Protein AF-T1GYD7-F1 (afdb_monomer)

Secondary structure (DSSP, 8-state):
--HHHHHHHHHHHHHHHHHHHHGGG-SSHHHHHHHHHHHHHHHHTT-S-GGGTHHHHHHHTT-SSHHHHHHHHHHHHHHHHH-

Solvent-accessible surface area (backbone atoms only — not comparable to full-atom values): 4724 Å² total; per-residue (Å²): 138,67,61,66,66,54,51,48,53,37,52,54,48,70,73,44,44,66,62,46,56,55,30,56,75,45,91,51,62,68,53,25,46,50,34,54,53,52,49,52,53,42,55,75,66,63,64,55,77,62,79,80,49,49,68,57,32,60,58,31,41,68,41,93,50,60,73,50,8,54,51,27,48,50,50,52,54,51,48,68,73,75,107

pLDDT: mean 90.33, std 10.61, range [44.88, 98.0]

InterPro domains:
  IPR024986 Sister chromatid cohesion C-terminal domain [PF12830] (9-83)
  IPR033031 Scc2/Nipped-B family [PTHR21704] (1-83)

Foldseek 3Di:
DCCVVVVVVLVVCVVCVVVLLVQCPPPDPVSNQVSLVVVVVCVVVVSDDCPVNLVSLVVQLPDPDPVSNVSSVVVNVVNVVPD

Sequence (83 aa):
MNDVTSGMASRIIQLYLEEILACFLHKDYSVRLWAVKVVAIVLRQGLVAPQRMVPWLIALSTDEKQETAHRADALLKEIDKTY

Mean predicted aligned error: 4.41 Å

Radius of gyration: 12.98 Å; Cα contacts (8 Å, |Δi|>4): 59; chains: 1; bounding box: 37×26×30 Å

Nearest PDB structures (foldseek):
  6zz6-assembly1_D  TM=9.553E-01  e=9.535E-03  Saccharomyces cerevisiae S288C
  5me3-assembly1_A  TM=9.562E-01  e=4.615E-02  Eremothecium gossypii ATCC 10895
  5me3-assembly2_B  TM=9.553E-01  e=5.465E-02  Eremothecium gossypii ATCC 10895
  3gs3-assembly1_A-2  TM=7.823E-01  e=1.887E-01  Drosophila melanogaster

Organism: Megaselia scalaris (NCBI:txid36166)

Structure (mmCIF, N/CA/C/O backbone):
data_AF-T1GYD7-F1
#
_entry.id   AF-T1GYD7-F1
#
loop_
_atom_site.group_PDB
_atom_site.id
_atom_site.type_symbol
_atom_site.label_atom_id
_atom_site.label_alt_id
_atom_site.label_comp_id
_atom_site.label_asym_id
_atom_site.label_entity_id
_atom_site.label_seq_id
_atom_site.pdbx_PDB_ins_code
_atom_site.Cartn_x
_atom_site.Cartn_y
_atom_site.Cartn_z
_atom_site.occupancy
_atom_site.B_iso_or_equiv
_atom_site.auth_seq_id
_atom_site.auth_comp_id
_atom_site.auth_asym_id
_atom_site.auth_atom_id
_atom_site.pdbx_PDB_model_num
ATOM 1 N N . MET A 1 1 ? 27.877 -4.420 -14.361 1.00 44.88 1 MET A N 1
ATOM 2 C CA . MET A 1 1 ? 27.093 -5.641 -14.664 1.00 44.88 1 MET A CA 1
ATOM 3 C C . MET A 1 1 ? 26.020 -5.931 -13.593 1.00 44.88 1 ME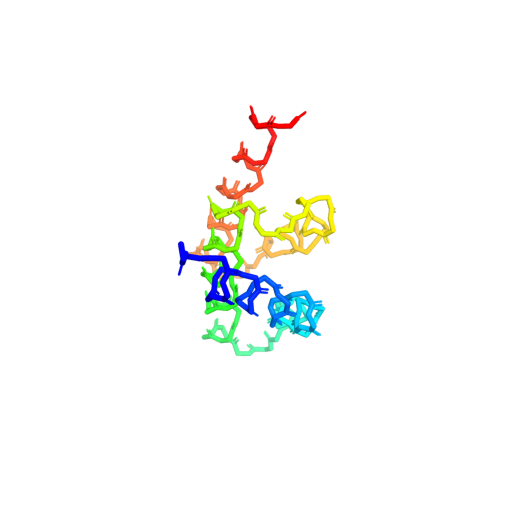T A C 1
ATOM 5 O O . MET A 1 1 ? 25.656 -7.083 -13.420 1.00 44.88 1 MET A O 1
ATOM 9 N N . ASN A 1 2 ? 25.471 -4.901 -12.921 1.00 51.75 2 ASN A N 1
ATOM 10 C CA . ASN A 1 2 ? 24.392 -5.018 -11.916 1.00 51.75 2 ASN A CA 1
ATOM 11 C C . ASN A 1 2 ? 22.995 -4.649 -12.467 1.00 51.75 2 ASN A C 1
ATOM 13 O O . ASN A 1 2 ? 22.024 -4.708 -11.724 1.00 51.75 2 ASN A O 1
ATOM 17 N N . ASP A 1 3 ? 22.882 -4.274 -13.749 1.00 59.53 3 ASP A N 1
ATOM 18 C CA . ASP A 1 3 ? 21.632 -3.741 -14.325 1.00 59.53 3 ASP A CA 1
ATOM 19 C C . ASP A 1 3 ? 20.575 -4.794 -14.663 1.00 59.53 3 ASP A C 1
ATOM 21 O O . ASP A 1 3 ? 19.388 -4.486 -14.727 1.00 59.53 3 ASP A O 1
ATOM 25 N N . VAL A 1 4 ? 20.974 -6.04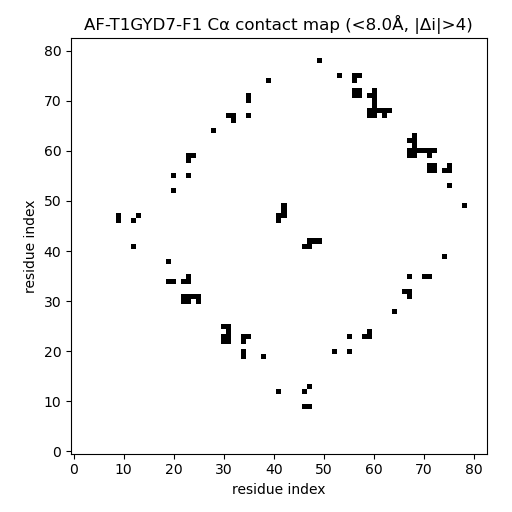9 -14.889 1.00 60.84 4 VAL A N 1
ATOM 26 C CA . VAL A 1 4 ? 20.010 -7.079 -15.308 1.00 60.84 4 VAL A CA 1
ATOM 27 C C . VAL A 1 4 ? 19.102 -7.462 -14.141 1.00 60.84 4 VAL A C 1
ATOM 29 O O . VAL A 1 4 ? 17.889 -7.552 -14.304 1.00 60.84 4 VAL A O 1
ATOM 32 N N . THR A 1 5 ? 19.664 -7.635 -12.944 1.00 67.94 5 THR A N 1
ATOM 33 C CA . THR A 1 5 ? 18.901 -8.029 -11.754 1.00 67.94 5 THR A CA 1
ATOM 34 C C . THR A 1 5 ? 18.045 -6.884 -11.214 1.00 67.94 5 THR A C 1
ATOM 36 O O . THR A 1 5 ? 16.884 -7.111 -10.871 1.00 67.94 5 THR A O 1
ATOM 39 N N . SER A 1 6 ? 18.565 -5.651 -11.192 1.00 69.69 6 SER A N 1
ATOM 40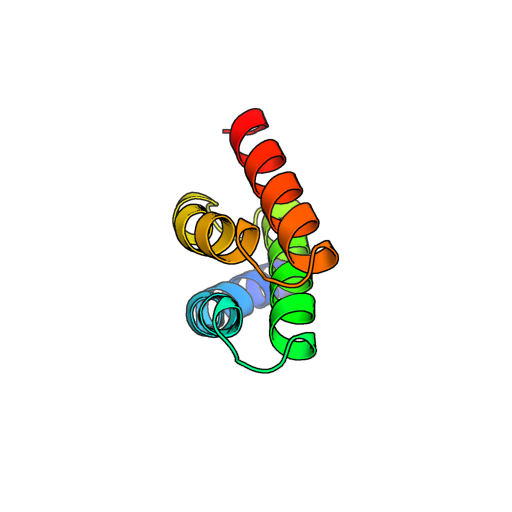 C CA . SER A 1 6 ? 17.805 -4.462 -10.780 1.00 69.69 6 SER A CA 1
ATOM 41 C C . SER A 1 6 ? 16.681 -4.127 -11.770 1.00 69.69 6 SER A C 1
ATOM 43 O O . SER A 1 6 ? 15.549 -3.873 -11.350 1.00 69.69 6 SER A O 1
ATOM 45 N N . GLY A 1 7 ? 16.949 -4.210 -13.078 1.00 78.94 7 GLY A N 1
ATOM 46 C CA . GLY A 1 7 ? 15.955 -3.996 -14.130 1.00 78.94 7 GLY A CA 1
ATOM 47 C C . GLY A 1 7 ? 14.837 -5.043 -14.115 1.00 78.94 7 GLY A C 1
ATOM 48 O O . GLY A 1 7 ? 13.661 -4.699 -14.245 1.00 78.94 7 GLY A O 1
ATOM 49 N N . MET A 1 8 ? 15.175 -6.315 -13.879 1.00 84.44 8 MET A N 1
ATOM 50 C CA . MET A 1 8 ? 14.184 -7.388 -13.743 1.00 84.44 8 MET A CA 1
ATOM 51 C C . MET A 1 8 ? 13.299 -7.210 -12.506 1.00 84.44 8 MET A C 1
ATOM 53 O O . MET A 1 8 ? 12.080 -7.343 -12.613 1.00 84.44 8 MET A O 1
ATOM 57 N N . ALA A 1 9 ? 13.877 -6.861 -11.352 1.00 82.00 9 ALA A N 1
ATOM 58 C CA . ALA A 1 9 ? 13.109 -6.618 -10.131 1.00 82.00 9 ALA A CA 1
ATOM 59 C C . ALA A 1 9 ? 12.127 -5.446 -10.299 1.00 82.00 9 ALA A C 1
ATOM 61 O O . ALA A 1 9 ? 10.951 -5.573 -9.956 1.00 82.00 9 ALA A O 1
ATOM 62 N N . SER A 1 10 ? 12.578 -4.340 -10.903 1.00 85.56 10 SER A N 1
ATOM 63 C CA . SER A 1 10 ? 11.710 -3.201 -11.222 1.00 85.56 10 SER A CA 1
ATOM 64 C C . SER A 1 10 ? 10.550 -3.618 -12.129 1.00 85.56 10 SER A C 1
ATOM 66 O O . SER A 1 10 ? 9.394 -3.301 -11.844 1.00 85.56 10 SER A O 1
ATOM 68 N N . ARG A 1 11 ? 10.830 -4.405 -13.179 1.00 88.56 11 ARG A N 1
ATOM 69 C CA . ARG A 1 11 ? 9.795 -4.869 -14.108 1.00 88.56 11 ARG A CA 1
ATOM 70 C C . ARG A 1 11 ? 8.756 -5.760 -13.432 1.00 88.56 11 ARG A C 1
ATOM 72 O O . ARG A 1 11 ? 7.570 -5.593 -13.700 1.00 88.56 11 ARG A O 1
ATOM 79 N N . ILE A 1 12 ? 9.180 -6.678 -12.564 1.00 90.81 12 ILE A N 1
ATOM 80 C CA . ILE A 1 12 ? 8.268 -7.548 -11.807 1.00 90.81 12 ILE A CA 1
ATOM 81 C C . ILE A 1 12 ? 7.354 -6.703 -10.919 1.00 90.81 12 ILE A C 1
ATOM 83 O O . ILE A 1 12 ? 6.140 -6.877 -10.959 1.00 90.81 12 ILE A O 1
ATOM 87 N N . ILE A 1 13 ? 7.909 -5.747 -10.170 1.00 92.06 13 ILE A N 1
ATOM 88 C CA . ILE A 1 13 ? 7.100 -4.874 -9.312 1.00 92.06 13 ILE A CA 1
ATOM 89 C C . ILE A 1 13 ? 6.099 -4.067 -10.136 1.00 92.06 13 ILE A C 1
ATOM 91 O O . ILE A 1 13 ? 4.932 -4.020 -9.774 1.00 92.06 13 ILE A O 1
ATOM 95 N N . GLN A 1 14 ? 6.510 -3.485 -11.263 1.00 89.31 14 GLN A N 1
ATOM 96 C CA . GLN A 1 14 ? 5.599 -2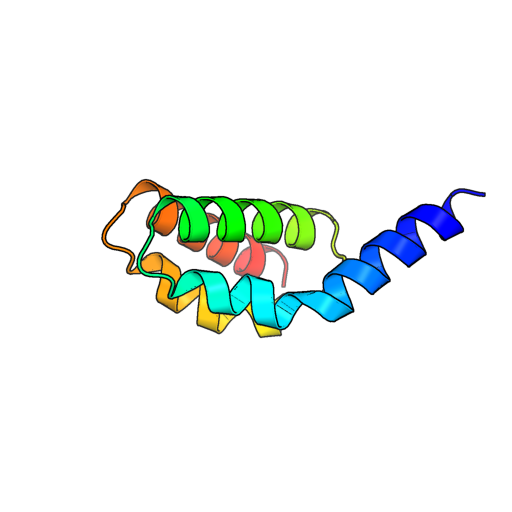.727 -12.126 1.00 89.31 14 GLN A CA 1
ATOM 97 C C . GLN A 1 14 ? 4.435 -3.569 -12.668 1.00 89.31 14 GLN A C 1
ATOM 99 O O . GLN A 1 14 ? 3.357 -3.019 -12.872 1.00 89.31 14 GLN A O 1
ATOM 104 N N . LEU A 1 15 ? 4.648 -4.869 -12.903 1.00 92.94 15 LEU A N 1
ATOM 105 C CA . LEU A 1 15 ? 3.612 -5.782 -13.395 1.00 92.94 15 LEU A CA 1
ATOM 106 C C . LEU A 1 15 ? 2.588 -6.162 -12.323 1.00 92.94 15 LEU A C 1
ATOM 108 O O . LEU A 1 15 ? 1.428 -6.318 -12.670 1.00 92.94 15 LEU A O 1
ATOM 112 N N . TYR A 1 16 ? 3.009 -6.308 -11.063 1.00 94.38 16 TYR A N 1
ATOM 113 C CA . TYR A 1 16 ? 2.153 -6.807 -9.975 1.00 94.38 16 TYR A CA 1
ATOM 114 C C . TYR A 1 16 ? 1.730 -5.736 -8.965 1.00 94.38 16 TYR A C 1
ATOM 116 O O . TYR A 1 16 ? 1.084 -6.041 -7.962 1.00 94.38 16 TYR A O 1
ATOM 124 N N . LEU A 1 17 ? 2.144 -4.480 -9.157 1.00 92.75 17 LEU A N 1
ATOM 125 C CA . LEU A 1 17 ? 1.909 -3.425 -8.174 1.00 92.75 17 LEU A CA 1
ATOM 126 C C . LEU A 1 17 ? 0.418 -3.223 -7.893 1.00 92.75 17 LEU A C 1
ATOM 128 O O . LEU A 1 17 ? 0.049 -2.969 -6.751 1.00 92.75 17 LEU A O 1
ATOM 132 N N . GLU A 1 18 ? -0.428 -3.315 -8.913 1.00 93.75 18 GLU A N 1
ATOM 133 C CA . GLU A 1 18 ? -1.863 -3.079 -8.771 1.00 93.75 18 GLU A CA 1
ATOM 134 C C . GLU A 1 18 ? -2.526 -4.157 -7.907 1.00 93.75 18 GLU A C 1
ATOM 136 O O . GLU A 1 18 ? -3.259 -3.841 -6.972 1.00 93.75 18 GLU A O 1
ATOM 141 N N . GLU A 1 19 ? -2.174 -5.421 -8.127 1.00 96.12 19 GLU A N 1
ATOM 142 C CA . GLU A 1 19 ? -2.627 -6.564 -7.341 1.00 96.12 19 GLU A CA 1
ATOM 143 C C . GLU A 1 19 ? -2.083 -6.519 -5.907 1.00 96.12 19 GLU A C 1
ATOM 145 O O . GLU A 1 19 ? -2.802 -6.835 -4.957 1.00 96.12 19 GLU A O 1
ATOM 150 N N . ILE A 1 20 ? -0.833 -6.075 -5.724 1.00 96.19 20 ILE A N 1
ATOM 151 C CA . ILE A 1 20 ? -0.238 -5.872 -4.395 1.00 96.19 20 ILE A CA 1
ATOM 152 C C . ILE A 1 20 ? -0.984 -4.769 -3.634 1.00 96.19 20 ILE A C 1
ATOM 154 O O . ILE A 1 20 ? -1.271 -4.934 -2.451 1.00 96.19 20 ILE A O 1
ATOM 158 N N . LEU A 1 21 ? -1.321 -3.654 -4.287 1.00 95.88 21 LEU A N 1
ATOM 159 C CA . LEU A 1 21 ? -2.076 -2.568 -3.657 1.00 95.88 21 LEU A CA 1
ATOM 160 C C . LEU A 1 21 ? -3.516 -2.993 -3.345 1.00 95.88 21 LEU A C 1
ATOM 162 O O . LEU A 1 21 ? -4.012 -2.705 -2.258 1.00 95.88 21 LEU A O 1
ATOM 166 N N . ALA A 1 22 ? -4.155 -3.767 -4.227 1.00 96.56 22 ALA A N 1
ATOM 167 C CA . ALA A 1 22 ? -5.482 -4.329 -3.982 1.00 96.56 22 ALA A CA 1
ATOM 168 C C . ALA A 1 22 ? -5.531 -5.211 -2.718 1.00 96.56 22 ALA A C 1
ATOM 170 O O . ALA A 1 22 ? -6.549 -5.243 -2.021 1.00 96.56 22 ALA A O 1
ATOM 171 N N . CYS A 1 23 ? -4.418 -5.866 -2.357 1.00 97.56 23 CYS A N 1
ATOM 172 C CA . CYS A 1 23 ? -4.310 -6.644 -1.121 1.00 97.56 23 CYS A CA 1
ATOM 173 C C . CYS A 1 23 ? -4.521 -5.813 0.158 1.00 97.56 23 CYS A C 1
ATOM 175 O O . CYS A 1 23 ? -4.809 -6.396 1.202 1.00 97.56 23 CYS A O 1
ATOM 177 N N . PHE A 1 24 ? -4.437 -4.478 0.110 1.00 97.25 24 PHE A N 1
ATOM 178 C CA . PHE A 1 24 ? -4.713 -3.612 1.267 1.00 97.25 24 PHE A CA 1
ATOM 179 C C . PHE A 1 24 ? -6.174 -3.673 1.721 1.00 97.25 24 PHE A C 1
ATOM 181 O O . PHE A 1 24 ? -6.468 -3.376 2.872 1.00 97.25 24 PHE A O 1
ATOM 188 N N . LEU A 1 25 ? -7.088 -4.093 0.845 1.00 95.88 25 LEU A N 1
ATOM 189 C CA . LEU A 1 25 ? -8.515 -4.227 1.151 1.00 95.88 25 LEU A CA 1
ATOM 190 C C . LEU A 1 25 ? -8.916 -5.679 1.459 1.00 95.88 25 LEU A C 1
ATOM 192 O O . LEU A 1 25 ? -10.100 -6.005 1.550 1.00 95.88 25 LEU A O 1
ATOM 196 N N . HIS A 1 26 ? -7.939 -6.579 1.601 1.00 97.62 26 HIS A N 1
ATOM 197 C CA . HIS A 1 26 ? -8.201 -7.988 1.853 1.00 97.62 26 HIS A CA 1
ATOM 198 C C . HIS A 1 26 ? -8.719 -8.226 3.282 1.00 97.62 26 HIS A C 1
ATOM 200 O O . HIS A 1 26 ? -8.274 -7.597 4.241 1.00 97.62 26 HIS A O 1
ATOM 206 N N . LYS A 1 27 ? -9.638 -9.185 3.454 1.00 96.25 27 LYS A N 1
ATOM 207 C CA . LYS A 1 27 ? -10.244 -9.493 4.766 1.00 96.25 27 LYS A CA 1
ATOM 208 C C . LYS A 1 27 ? -9.233 -10.046 5.775 1.00 96.25 27 LYS A C 1
ATOM 210 O O . LYS A 1 27 ? -9.327 -9.757 6.963 1.00 96.25 27 LYS A O 1
ATOM 215 N N . ASP A 1 28 ? -8.261 -10.820 5.300 1.00 97.69 28 ASP A N 1
ATOM 216 C CA . ASP A 1 28 ? -7.177 -11.362 6.126 1.00 97.69 28 ASP A CA 1
ATOM 217 C C . ASP A 1 28 ? -6.131 -10.284 6.445 1.00 97.69 28 ASP A C 1
ATOM 219 O O . ASP A 1 28 ? -5.486 -9.742 5.545 1.00 97.69 28 ASP A O 1
ATOM 223 N N . TYR A 1 29 ? -5.938 -10.017 7.737 1.00 96.50 29 TYR A N 1
ATOM 224 C CA . TYR A 1 29 ? -4.937 -9.084 8.254 1.00 96.50 29 TYR A CA 1
ATOM 225 C C . TYR A 1 29 ? -3.506 -9.435 7.827 1.00 96.50 29 TYR A C 1
ATOM 227 O O . TYR A 1 29 ? -2.729 -8.535 7.511 1.00 96.50 29 TYR A O 1
ATOM 235 N N . SER A 1 30 ? -3.154 -10.720 7.772 1.00 97.50 30 SER A N 1
ATOM 236 C CA . SER A 1 30 ? -1.808 -11.164 7.397 1.00 97.50 30 SER A CA 1
ATOM 237 C C . SER A 1 30 ? -1.471 -10.707 5.981 1.00 97.50 30 SER A C 1
ATOM 239 O O . SER A 1 30 ? -0.371 -10.220 5.729 1.00 97.50 30 SER A O 1
ATOM 241 N N . VAL A 1 31 ? -2.442 -10.800 5.068 1.00 98.00 31 VAL A N 1
ATOM 242 C CA . VAL A 1 31 ? -2.297 -10.354 3.677 1.00 98.00 31 VAL A CA 1
ATOM 243 C C . VAL A 1 31 ? -2.071 -8.843 3.618 1.00 98.00 31 VAL A C 1
ATOM 245 O O . VAL A 1 31 ? -1.112 -8.401 2.986 1.00 98.00 31 VAL A O 1
ATOM 248 N N . ARG A 1 32 ? -2.876 -8.054 4.342 1.00 97.94 32 ARG A N 1
ATOM 249 C CA . ARG A 1 32 ? -2.715 -6.58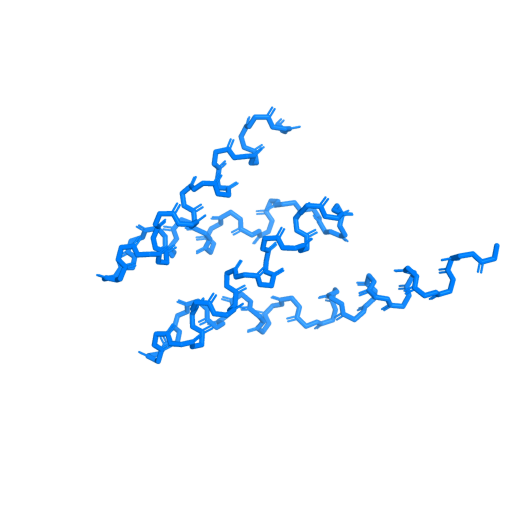9 4.411 1.00 97.94 32 ARG A CA 1
ATOM 250 C C . ARG A 1 32 ? -1.350 -6.189 4.983 1.00 97.94 32 ARG A C 1
ATOM 252 O O . ARG A 1 32 ? -0.659 -5.337 4.423 1.00 97.94 32 ARG A O 1
ATOM 259 N N . LEU A 1 33 ? -0.921 -6.850 6.060 1.00 97.69 33 LEU A N 1
ATOM 260 C CA . LEU A 1 33 ? 0.361 -6.598 6.719 1.00 97.69 33 LEU A CA 1
ATOM 261 C C . LEU A 1 33 ? 1.555 -6.906 5.806 1.00 97.69 33 LEU A C 1
ATOM 263 O O . LEU A 1 33 ? 2.532 -6.155 5.773 1.00 97.69 33 LEU A O 1
ATOM 267 N N . TRP A 1 34 ? 1.520 -8.023 5.082 1.00 97.75 34 TRP A N 1
ATOM 268 C CA . TRP A 1 34 ? 2.603 -8.368 4.164 1.00 97.75 34 TRP A CA 1
ATOM 269 C C . TRP A 1 34 ? 2.621 -7.458 2.940 1.00 97.75 34 TRP A C 1
ATOM 271 O O . TRP A 1 34 ? 3.701 -7.034 2.529 1.00 97.75 34 TRP A O 1
ATOM 281 N N . ALA A 1 35 ? 1.453 -7.073 2.425 1.00 97.50 35 ALA A N 1
ATOM 282 C CA . ALA A 1 35 ? 1.357 -6.123 1.327 1.00 97.50 35 ALA A CA 1
ATOM 283 C C . ALA A 1 35 ? 2.020 -4.780 1.684 1.00 97.50 35 ALA A C 1
ATOM 285 O O . ALA A 1 35 ? 2.849 -4.286 0.917 1.00 97.50 35 ALA A O 1
ATOM 286 N N . VAL A 1 36 ? 1.749 -4.213 2.871 1.00 97.06 36 VAL A N 1
ATOM 287 C CA . VAL A 1 36 ? 2.372 -2.934 3.271 1.00 97.06 36 VAL A CA 1
ATOM 288 C C . VAL A 1 36 ? 3.885 -3.054 3.468 1.00 97.06 36 VAL A C 1
ATOM 290 O O . VAL A 1 36 ? 4.626 -2.125 3.152 1.00 97.06 36 VAL A O 1
ATOM 293 N N . LYS A 1 37 ? 4.382 -4.215 3.917 1.00 96.69 37 LYS A N 1
ATOM 294 C CA . 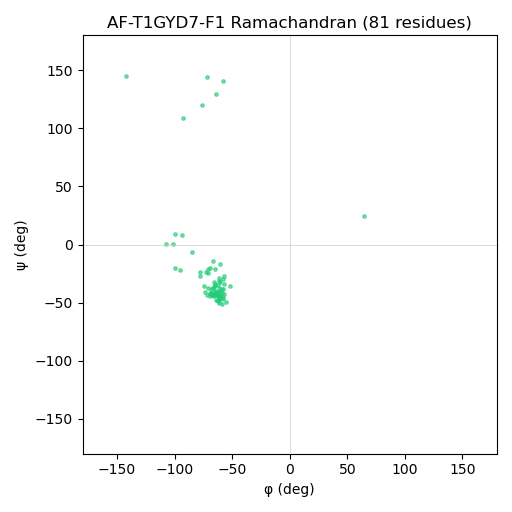LYS A 1 37 ? 5.828 -4.480 4.017 1.00 96.69 37 LYS A CA 1
ATOM 295 C C . LYS A 1 37 ? 6.500 -4.529 2.644 1.00 96.69 37 LYS A C 1
ATOM 297 O O . LYS A 1 37 ? 7.588 -3.979 2.492 1.00 96.69 37 LYS A O 1
ATOM 302 N N . VAL A 1 38 ? 5.864 -5.152 1.650 1.00 95.50 38 VAL A N 1
ATOM 303 C CA . VAL A 1 38 ? 6.365 -5.159 0.265 1.00 95.50 38 VAL A CA 1
ATOM 304 C C . VAL A 1 38 ? 6.408 -3.735 -0.284 1.00 95.50 38 VAL A C 1
ATOM 306 O O . VAL A 1 38 ? 7.442 -3.302 -0.788 1.00 95.50 38 VAL A O 1
ATOM 309 N N . VAL A 1 39 ? 5.324 -2.977 -0.105 1.00 94.94 39 VAL A N 1
ATOM 310 C CA . VAL A 1 39 ? 5.231 -1.567 -0.508 1.00 94.94 39 VAL A CA 1
ATOM 311 C C . VAL A 1 39 ? 6.326 -0.708 0.131 1.00 94.94 39 VAL A C 1
ATOM 313 O O . VAL A 1 39 ? 6.956 0.082 -0.569 1.00 94.94 39 VAL A O 1
ATOM 316 N N . ALA A 1 40 ? 6.625 -0.905 1.416 1.00 94.12 40 ALA A N 1
ATOM 317 C CA . ALA A 1 40 ? 7.711 -0.195 2.092 1.00 94.12 40 ALA A CA 1
ATOM 318 C C . ALA A 1 40 ? 9.079 -0.437 1.427 1.00 94.12 40 ALA A C 1
ATOM 320 O O . ALA A 1 40 ? 9.866 0.493 1.252 1.00 94.12 40 ALA A O 1
ATOM 321 N N . ILE A 1 41 ? 9.364 -1.679 1.018 1.00 92.69 41 ILE A N 1
ATOM 322 C CA . ILE A 1 41 ? 10.614 -2.024 0.323 1.00 92.69 41 ILE A CA 1
ATOM 323 C C . ILE A 1 41 ? 10.657 -1.369 -1.063 1.00 92.69 41 ILE A C 1
ATOM 325 O O . ILE A 1 41 ? 11.684 -0.801 -1.433 1.00 92.69 41 ILE A O 1
ATOM 329 N N . VAL A 1 42 ? 9.546 -1.409 -1.804 1.00 91.25 42 VAL A N 1
ATOM 330 C CA . VAL A 1 42 ? 9.423 -0.797 -3.138 1.00 91.25 42 VAL A CA 1
ATOM 331 C C . VAL A 1 42 ? 9.671 0.711 -3.087 1.00 91.25 42 VAL A C 1
ATOM 333 O O . VAL A 1 42 ? 10.448 1.224 -3.895 1.00 91.25 42 VAL A O 1
ATOM 336 N N . LEU A 1 43 ? 9.059 1.404 -2.120 1.00 89.38 43 LEU A N 1
ATOM 337 C CA . LEU A 1 43 ? 9.235 2.843 -1.910 1.00 89.38 43 LEU A CA 1
ATOM 338 C C . LEU A 1 43 ? 10.687 3.183 -1.560 1.00 89.38 43 LEU A C 1
ATOM 340 O O . LEU A 1 43 ? 11.287 4.041 -2.201 1.00 89.38 43 LEU A O 1
ATOM 344 N N . ARG A 1 44 ? 11.292 2.457 -0.611 1.00 88.44 44 ARG A N 1
ATOM 345 C CA . ARG A 1 44 ? 12.684 2.689 -0.188 1.00 88.44 44 ARG A CA 1
ATOM 346 C C . ARG A 1 44 ? 13.700 2.485 -1.316 1.00 88.44 44 ARG A C 1
ATOM 348 O O . ARG A 1 44 ? 14.752 3.118 -1.309 1.00 88.44 44 ARG A O 1
ATOM 355 N N . GLN A 1 45 ? 13.416 1.587 -2.256 1.00 86.31 45 GLN A N 1
ATOM 356 C CA . GLN A 1 45 ? 14.279 1.324 -3.410 1.00 86.31 45 GLN A CA 1
ATOM 357 C C . GLN A 1 45 ? 14.028 2.281 -4.588 1.00 86.31 45 GLN A C 1
ATOM 359 O O . GLN A 1 45 ? 14.767 2.224 -5.568 1.00 86.31 45 GLN A O 1
ATOM 364 N N . GLY A 1 46 ? 13.005 3.143 -4.521 1.00 84.88 46 GLY A N 1
ATOM 365 C CA . GLY A 1 46 ? 12.678 4.091 -5.590 1.00 84.88 46 GLY A CA 1
ATOM 366 C C . GLY A 1 46 ? 12.239 3.424 -6.897 1.00 84.88 46 GLY A C 1
ATOM 367 O O . GLY A 1 46 ? 12.396 4.005 -7.967 1.00 84.88 46 GLY A O 1
ATOM 368 N N . LEU A 1 47 ? 11.715 2.193 -6.836 1.00 81.31 47 LEU A N 1
ATOM 369 C CA . LEU A 1 47 ? 11.383 1.411 -8.035 1.00 81.31 47 LEU A CA 1
ATOM 370 C C . LEU A 1 47 ? 10.144 1.934 -8.773 1.00 81.31 47 LEU A C 1
ATOM 372 O O . LEU A 1 47 ? 9.981 1.656 -9.964 1.00 81.31 47 LEU A O 1
ATOM 376 N N . VAL A 1 48 ? 9.256 2.642 -8.068 1.00 82.44 48 VAL A N 1
ATOM 377 C CA . VAL A 1 48 ? 8.002 3.183 -8.603 1.00 82.44 48 VAL A CA 1
ATOM 378 C C . VAL A 1 48 ? 7.719 4.556 -7.999 1.00 82.44 48 VAL A C 1
ATOM 380 O O . VAL A 1 48 ? 8.001 4.800 -6.828 1.00 82.44 48 VAL A O 1
ATOM 383 N N . ALA A 1 49 ? 7.129 5.441 -8.803 1.00 83.06 49 ALA A N 1
ATOM 384 C CA . ALA A 1 49 ? 6.697 6.760 -8.370 1.00 83.06 49 ALA A CA 1
ATOM 385 C C . ALA A 1 49 ? 5.583 6.663 -7.295 1.00 83.06 49 ALA A C 1
ATOM 387 O O . ALA A 1 49 ? 4.579 5.969 -7.507 1.00 83.06 49 ALA A O 1
ATOM 388 N N . PRO A 1 50 ? 5.722 7.356 -6.152 1.00 85.31 50 PRO 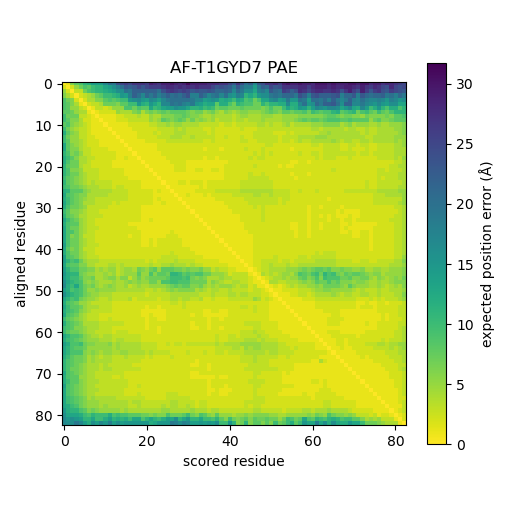A N 1
ATOM 389 C CA . PRO A 1 50 ? 4.875 7.153 -4.973 1.00 85.31 50 PRO A CA 1
ATOM 390 C C . PRO A 1 50 ? 3.428 7.625 -5.150 1.00 85.31 50 PRO A C 1
ATOM 392 O O . PRO A 1 50 ? 2.546 7.154 -4.434 1.00 85.31 50 PRO A O 1
ATOM 395 N N . GLN A 1 51 ? 3.144 8.511 -6.113 1.00 88.25 51 GLN A N 1
ATOM 396 C CA . GLN A 1 51 ? 1.827 9.141 -6.284 1.00 88.25 51 GLN A CA 1
ATOM 397 C C . GLN A 1 51 ? 0.701 8.111 -6.458 1.00 88.25 51 GLN A C 1
ATOM 399 O O . GLN A 1 51 ? -0.408 8.318 -5.971 1.00 88.25 51 GLN A O 1
ATOM 404 N N . ARG A 1 52 ? 0.984 6.969 -7.104 1.00 85.75 52 ARG A N 1
ATOM 405 C CA . ARG A 1 52 ? -0.005 5.891 -7.304 1.00 85.75 52 ARG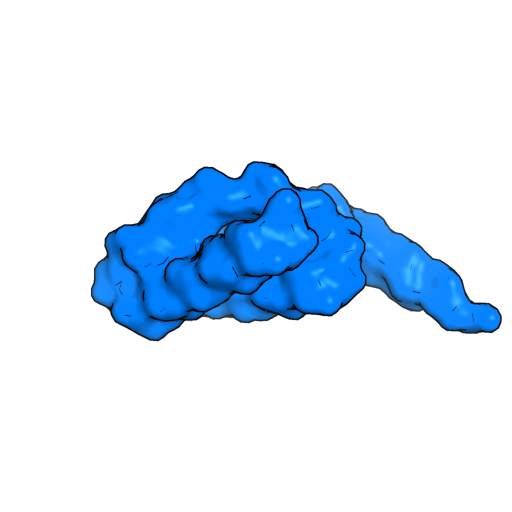 A CA 1
ATOM 406 C C . ARG A 1 52 ? -0.350 5.135 -6.018 1.00 85.75 52 ARG A C 1
ATOM 408 O O . ARG A 1 52 ? -1.394 4.495 -5.960 1.00 85.75 52 ARG A O 1
ATOM 415 N N . MET A 1 53 ? 0.515 5.186 -5.008 1.00 91.12 53 MET A N 1
ATOM 416 C CA . MET A 1 53 ? 0.403 4.403 -3.773 1.00 91.12 53 MET A CA 1
ATOM 417 C C . MET A 1 53 ? -0.289 5.191 -2.653 1.00 91.12 53 MET A C 1
ATOM 419 O O . MET A 1 53 ? -0.857 4.588 -1.746 1.00 91.12 53 MET A O 1
ATOM 423 N N . VAL A 1 54 ? -0.294 6.528 -2.737 1.00 94.44 54 VAL A N 1
ATOM 424 C CA . VAL A 1 54 ? -0.855 7.424 -1.710 1.00 94.44 54 VAL A CA 1
ATOM 425 C C . VAL A 1 54 ? -2.324 7.118 -1.374 1.00 94.44 54 VAL A C 1
ATOM 427 O O . VAL A 1 54 ? -2.606 6.936 -0.191 1.00 94.44 54 VAL A O 1
ATOM 430 N N . PRO A 1 55 ? -3.264 6.976 -2.336 1.00 95.38 55 PRO A N 1
ATOM 431 C CA . PRO A 1 55 ? -4.667 6.711 -1.994 1.00 95.38 55 PRO A CA 1
ATOM 432 C C . PRO A 1 55 ? -4.861 5.390 -1.236 1.00 95.38 55 PRO A C 1
ATOM 434 O O . PRO A 1 55 ? -5.657 5.310 -0.304 1.00 95.38 55 PRO A O 1
ATOM 437 N N . TRP A 1 56 ? -4.091 4.364 -1.603 1.00 96.56 56 TRP A N 1
ATOM 438 C CA . TRP A 1 56 ? -4.126 3.053 -0.957 1.00 96.56 56 TRP A CA 1
ATOM 439 C C . TRP A 1 56 ? -3.562 3.105 0.461 1.00 96.56 56 TRP A C 1
ATOM 441 O O . TRP A 1 56 ? -4.142 2.527 1.374 1.00 96.56 56 TRP A O 1
ATOM 451 N N . LEU A 1 57 ? -2.460 3.830 0.663 1.00 96.62 57 LEU A N 1
ATOM 452 C CA . LEU A 1 57 ? -1.873 4.027 1.987 1.00 96.62 57 LEU A CA 1
ATOM 453 C C . LEU A 1 57 ? -2.798 4.833 2.911 1.00 96.62 57 LEU A C 1
ATOM 455 O O . LEU A 1 57 ? -2.895 4.495 4.084 1.00 96.62 57 LEU A O 1
ATOM 459 N N . ILE A 1 58 ? -3.526 5.831 2.393 1.00 96.69 58 ILE A N 1
ATOM 460 C CA . ILE A 1 58 ? -4.553 6.560 3.163 1.00 96.69 58 ILE A CA 1
ATOM 461 C C . ILE A 1 58 ? -5.704 5.628 3.557 1.00 96.69 58 ILE A C 1
ATOM 463 O O . ILE A 1 58 ? -6.176 5.675 4.686 1.00 96.69 58 ILE A O 1
ATOM 467 N N . ALA A 1 59 ? -6.158 4.752 2.658 1.00 96.69 59 ALA A N 1
ATOM 468 C CA . ALA A 1 59 ? -7.169 3.762 3.023 1.00 96.69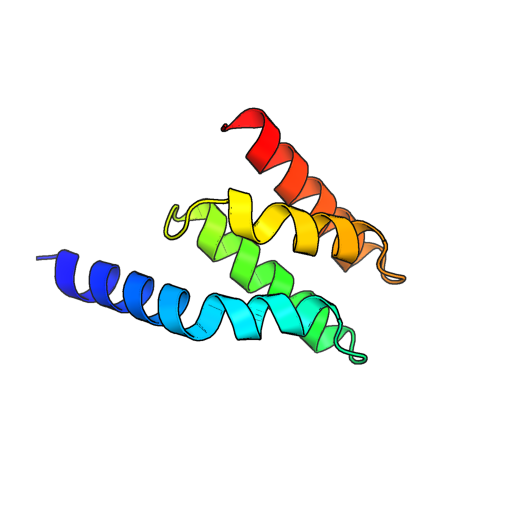 59 ALA A CA 1
ATOM 469 C C . ALA A 1 59 ? -6.649 2.826 4.131 1.00 96.69 59 ALA A C 1
ATOM 471 O O . ALA A 1 59 ? -7.340 2.575 5.118 1.00 96.69 59 ALA A O 1
ATOM 472 N N . LEU A 1 60 ? -5.404 2.362 4.005 1.00 97.06 60 LEU A N 1
ATOM 473 C CA . LEU A 1 60 ? -4.782 1.447 4.957 1.00 97.06 60 LEU A CA 1
ATOM 474 C C . LEU A 1 60 ? -4.447 2.098 6.312 1.00 97.06 60 LEU A C 1
ATOM 476 O O . LEU A 1 60 ? -4.401 1.396 7.318 1.00 97.06 60 LEU A O 1
ATOM 480 N N . SER A 1 61 ? -4.259 3.418 6.392 1.00 97.12 61 SER A N 1
ATOM 481 C CA . SER A 1 61 ? -4.070 4.096 7.686 1.00 97.12 61 SER A CA 1
ATOM 482 C C . SER A 1 61 ? -5.321 4.070 8.569 1.00 97.12 61 SER A C 1
ATOM 484 O O . SER A 1 61 ? -5.234 4.286 9.774 1.00 97.12 61 SER A O 1
ATOM 486 N N . THR A 1 62 ? -6.478 3.726 7.996 1.00 96.38 62 THR A N 1
ATOM 487 C CA . THR A 1 62 ? -7.737 3.526 8.729 1.00 96.38 62 THR A CA 1
ATOM 488 C C . THR A 1 62 ? -7.995 2.067 9.131 1.00 96.38 62 THR A C 1
ATOM 490 O O . THR A 1 62 ? -9.080 1.748 9.615 1.00 96.38 62 THR A O 1
ATOM 493 N N . ASP A 1 63 ? -7.021 1.166 8.938 1.00 96.75 63 ASP A N 1
ATOM 494 C CA . ASP A 1 63 ? -7.148 -0.257 9.276 1.00 96.75 63 ASP A CA 1
ATOM 495 C C . ASP A 1 63 ? -7.472 -0.463 10.766 1.00 96.75 63 ASP A C 1
ATOM 497 O O . ASP A 1 63 ? -6.903 0.176 11.652 1.00 96.75 63 ASP A O 1
ATOM 501 N N . GLU A 1 64 ? -8.349 -1.427 11.051 1.00 95.00 64 GLU A N 1
ATOM 502 C CA . GLU A 1 64 ? -8.684 -1.861 12.412 1.00 95.00 64 GLU A CA 1
ATOM 503 C C . GLU A 1 64 ? -7.447 -2.323 13.209 1.00 95.00 64 GLU A C 1
ATOM 505 O O . GLU A 1 64 ? -7.431 -2.277 14.443 1.00 95.00 64 GLU A O 1
ATOM 510 N N . LYS A 1 65 ? -6.402 -2.802 12.518 1.00 96.81 65 LYS A N 1
ATOM 511 C CA . LYS A 1 65 ? -5.146 -3.232 13.128 1.00 96.81 65 LYS A CA 1
ATOM 512 C C . LYS A 1 65 ? -4.160 -2.073 13.147 1.00 96.81 65 LYS A C 1
ATOM 514 O O . LYS A 1 65 ? -3.554 -1.733 12.132 1.00 96.81 65 LYS A O 1
ATOM 519 N N . GLN A 1 66 ? -3.912 -1.559 14.353 1.00 95.50 66 GLN A N 1
ATOM 520 C CA . GLN A 1 66 ? -2.985 -0.449 14.596 1.00 95.50 66 GLN A CA 1
ATOM 521 C C . GLN A 1 66 ? -1.593 -0.663 13.991 1.00 95.50 66 GLN A C 1
ATOM 523 O O . GLN A 1 66 ? -0.986 0.291 13.522 1.00 95.50 66 GLN A O 1
ATOM 528 N N . GLU A 1 67 ? -1.072 -1.895 13.969 1.00 96.06 67 GLU A N 1
ATOM 529 C CA . GLU A 1 67 ? 0.241 -2.150 13.366 1.00 96.06 67 GLU A CA 1
ATOM 530 C C . GLU A 1 67 ? 0.267 -1.790 11.873 1.00 96.06 67 GLU A C 1
ATOM 532 O O . GLU A 1 67 ? 1.202 -1.139 11.407 1.00 96.06 67 GLU A O 1
ATOM 537 N N . THR A 1 68 ? -0.756 -2.199 11.122 1.00 96.31 68 THR A N 1
ATOM 538 C CA . THR A 1 68 ? -0.859 -1.917 9.689 1.00 96.31 68 THR A CA 1
ATOM 539 C C . THR A 1 68 ? -1.105 -0.428 9.452 1.00 96.31 68 THR A C 1
ATOM 541 O O . THR A 1 68 ? -0.409 0.180 8.637 1.00 96.31 68 THR A O 1
ATOM 544 N N . ALA A 1 69 ? -2.011 0.168 10.234 1.00 96.94 69 ALA A N 1
ATOM 545 C CA . ALA A 1 69 ? -2.340 1.588 10.166 1.00 96.94 69 ALA A CA 1
ATOM 546 C C . ALA A 1 69 ? -1.117 2.488 10.421 1.00 96.94 69 ALA A C 1
ATOM 548 O O . ALA A 1 69 ? -0.767 3.322 9.587 1.00 96.94 69 ALA A O 1
ATOM 549 N N . HIS A 1 70 ? -0.384 2.252 11.515 1.00 97.88 70 HIS A N 1
ATOM 550 C CA . HIS A 1 70 ? 0.811 3.030 11.859 1.00 97.88 70 HIS A CA 1
ATOM 551 C C . HIS A 1 70 ? 1.920 2.908 10.806 1.00 97.88 70 HIS A C 1
ATOM 553 O O . HIS A 1 70 ? 2.651 3.870 10.564 1.00 97.88 70 HIS A O 1
ATOM 559 N N . ARG A 1 71 ? 2.069 1.736 10.169 1.00 97.06 71 ARG A N 1
ATOM 560 C CA . ARG A 1 71 ? 3.027 1.551 9.067 1.00 97.06 71 ARG A CA 1
ATOM 561 C C . ARG A 1 71 ? 2.624 2.362 7.840 1.00 97.06 71 ARG A C 1
ATOM 563 O O . ARG A 1 71 ? 3.489 2.992 7.239 1.00 97.06 71 ARG A O 1
ATOM 570 N N . ALA A 1 72 ? 1.342 2.361 7.483 1.00 97.12 72 ALA A N 1
ATOM 571 C CA . ALA A 1 72 ? 0.840 3.153 6.366 1.00 97.12 72 ALA A CA 1
ATOM 572 C C . ALA A 1 72 ? 1.056 4.658 6.605 1.00 97.12 72 ALA A C 1
ATOM 574 O O . ALA A 1 72 ? 1.598 5.341 5.738 1.00 97.12 72 ALA A O 1
ATOM 575 N N . ASP A 1 73 ? 0.757 5.148 7.812 1.00 97.12 73 ASP A N 1
ATOM 576 C CA . ASP A 1 73 ? 1.014 6.539 8.205 1.00 97.12 73 ASP A CA 1
ATOM 577 C C . ASP A 1 73 ? 2.499 6.914 8.159 1.00 97.12 73 ASP A C 1
ATOM 579 O O . ASP A 1 73 ? 2.856 8.019 7.745 1.00 97.12 73 ASP A O 1
ATOM 583 N N . ALA A 1 74 ? 3.383 6.011 8.592 1.00 96.06 74 ALA A N 1
ATOM 584 C CA . ALA A 1 74 ? 4.822 6.236 8.517 1.00 96.06 74 ALA A CA 1
ATOM 585 C C . ALA A 1 74 ? 5.282 6.404 7.061 1.00 96.06 74 ALA A C 1
ATOM 587 O O . ALA A 1 74 ? 6.013 7.347 6.764 1.00 96.06 74 ALA A O 1
ATOM 588 N N . LEU A 1 75 ? 4.792 5.556 6.151 1.00 95.19 75 LEU A N 1
ATOM 589 C CA . LEU A 1 75 ? 5.108 5.647 4.725 1.00 95.19 75 LEU A CA 1
ATOM 590 C C . LEU A 1 75 ? 4.561 6.930 4.089 1.00 95.19 75 LEU A C 1
ATOM 592 O O . LEU A 1 75 ? 5.260 7.558 3.300 1.00 95.19 75 LEU A O 1
ATOM 596 N N . LEU A 1 76 ? 3.350 7.364 4.453 1.00 95.94 76 LEU A N 1
ATOM 597 C CA . LEU A 1 76 ? 2.796 8.639 3.982 1.00 95.94 76 LEU A CA 1
ATOM 598 C C . LEU A 1 76 ? 3.669 9.828 4.403 1.00 95.94 76 LEU A C 1
ATOM 600 O O . LEU A 1 76 ? 3.972 10.687 3.580 1.00 95.94 76 LEU A O 1
ATOM 604 N N . LYS A 1 77 ? 4.134 9.846 5.658 1.00 94.44 77 LYS A N 1
ATOM 605 C CA . LYS A 1 77 ? 5.050 10.883 6.166 1.00 94.44 77 LYS A CA 1
ATOM 606 C C . LYS A 1 77 ? 6.412 10.857 5.475 1.00 94.44 77 LYS A C 1
ATOM 608 O O . LYS A 1 77 ? 7.042 11.900 5.338 1.00 94.44 77 LYS A O 1
ATOM 613 N N . GLU A 1 78 ? 6.905 9.682 5.095 1.00 91.62 78 GLU A N 1
ATOM 614 C CA . GLU A 1 78 ? 8.152 9.557 4.333 1.00 91.62 78 GLU A CA 1
ATOM 615 C C . GLU A 1 78 ? 7.999 10.103 2.912 1.00 91.62 78 GLU A C 1
ATOM 617 O O . GLU A 1 78 ? 8.885 10.819 2.442 1.00 91.62 78 GLU A O 1
ATOM 622 N N . ILE A 1 79 ? 6.867 9.822 2.257 1.00 91.69 79 ILE A N 1
ATOM 623 C CA . ILE A 1 79 ? 6.550 10.366 0.932 1.00 91.69 79 ILE A CA 1
ATOM 624 C C . ILE A 1 79 ? 6.484 11.898 0.996 1.00 91.69 79 ILE A C 1
ATOM 626 O O . ILE A 1 79 ? 7.186 12.546 0.230 1.00 91.69 79 ILE A O 1
ATOM 630 N N . ASP A 1 80 ? 5.735 12.464 1.946 1.00 90.62 80 ASP A N 1
ATOM 631 C CA . ASP A 1 80 ? 5.556 13.921 2.117 1.00 90.62 80 ASP A CA 1
ATOM 632 C C . ASP A 1 80 ? 6.865 14.680 2.406 1.00 90.62 80 ASP A C 1
ATOM 634 O O . ASP A 1 80 ? 7.030 15.839 2.051 1.00 90.62 80 ASP A O 1
ATOM 638 N N . LYS A 1 81 ? 7.843 14.026 3.043 1.00 86.81 81 LYS A N 1
ATOM 639 C CA . LYS A 1 81 ? 9.168 14.626 3.280 1.00 86.81 81 LYS A CA 1
ATOM 640 C C . LYS A 1 81 ? 10.078 14.609 2.057 1.00 86.81 81 LYS A C 1
ATOM 642 O O . LYS A 1 81 ? 11.032 15.383 2.008 1.00 86.81 81 LYS A O 1
ATOM 647 N N . THR A 1 82 ? 9.869 13.654 1.158 1.00 78.88 82 THR A N 1
ATOM 648 C CA . THR A 1 82 ? 10.812 13.342 0.075 1.00 78.88 82 THR A CA 1
ATOM 649 C C . THR A 1 82 ? 10.388 13.967 -1.256 1.00 78.88 82 THR A C 1
ATOM 651 O O . THR A 1 82 ? 11.234 14.132 -2.136 1.00 78.88 82 THR A O 1
ATOM 654 N N . TYR A 1 83 ? 9.109 14.322 -1.401 1.00 68.25 83 TYR A N 1
ATOM 655 C CA . TYR A 1 83 ? 8.485 14.816 -2.630 1.00 68.25 83 TYR A CA 1
ATOM 656 C C . TYR A 1 83 ? 7.679 16.081 -2.363 1.00 68.25 83 TYR A C 1
ATOM 658 O O . TYR A 1 83 ? 7.709 16.967 -3.246 1.00 68.25 83 TYR A O 1
#